Protein AF-A0A5E4XSA2-F1 (afdb_monomer_lite)

Radius of gyration: 16.13 Å; chains: 1; bounding box: 38×31×33 Å

Structure (mmCIF, N/CA/C/O backbone):
data_AF-A0A5E4XSA2-F1
#
_entry.id   AF-A0A5E4XSA2-F1
#
loop_
_atom_site.group_PDB
_atom_site.id
_atom_site.type_symbol
_atom_site.label_atom_id
_atom_site.label_alt_id
_atom_site.label_comp_id
_atom_site.label_asym_id
_atom_site.label_entity_id
_atom_site.label_seq_id
_atom_site.pdbx_PDB_ins_code
_atom_site.Cartn_x
_atom_site.Cartn_y
_atom_site.Cartn_z
_atom_site.occupancy
_atom_site.B_iso_or_equiv
_atom_site.auth_seq_id
_atom_site.auth_comp_id
_atom_site.auth_asym_id
_atom_site.auth_atom_id
_atom_site.pdbx_PDB_model_num
ATOM 1 N N . MET A 1 1 ? 2.275 11.623 12.401 1.00 42.44 1 MET A N 1
ATOM 2 C CA . MET A 1 1 ? 1.297 10.539 12.662 1.00 42.44 1 MET A CA 1
ATOM 3 C C . MET A 1 1 ? 1.670 9.330 11.808 1.00 42.44 1 MET A C 1
ATOM 5 O O . MET A 1 1 ? 1.731 9.476 10.596 1.00 42.44 1 MET A O 1
ATOM 9 N N . LYS A 1 2 ? 1.975 8.162 12.398 1.00 55.31 2 LYS A N 1
ATOM 10 C CA . LYS A 1 2 ? 2.214 6.925 11.625 1.00 55.31 2 LYS A CA 1
ATOM 11 C C . LYS A 1 2 ? 0.851 6.376 11.187 1.00 55.31 2 LYS A C 1
ATOM 13 O O . LYS A 1 2 ? 0.106 5.911 12.045 1.00 55.31 2 LYS A O 1
ATOM 18 N N . LYS A 1 3 ? 0.505 6.455 9.896 1.00 66.06 3 LYS A N 1
ATOM 19 C CA . LYS A 1 3 ? -0.675 5.763 9.342 1.00 66.06 3 LYS A CA 1
ATOM 20 C C . LYS A 1 3 ? -0.476 4.262 9.585 1.00 66.06 3 LYS A C 1
ATOM 22 O O . LYS A 1 3 ? 0.457 3.671 9.050 1.00 66.06 3 LYS A O 1
ATOM 27 N N . ARG A 1 4 ? -1.282 3.666 10.463 1.00 75.88 4 ARG A N 1
ATOM 28 C CA . ARG A 1 4 ? -1.319 2.215 10.679 1.00 75.88 4 ARG A CA 1
ATOM 29 C C . ARG A 1 4 ? -2.409 1.656 9.776 1.00 75.88 4 ARG A C 1
ATOM 31 O O . ARG A 1 4 ? -3.554 2.079 9.889 1.00 75.88 4 ARG A O 1
ATOM 38 N N . PHE A 1 5 ? -2.038 0.753 8.878 1.00 80.75 5 PHE A N 1
ATOM 39 C CA . PHE A 1 5 ? -2.996 -0.007 8.080 1.00 80.75 5 PHE A CA 1
ATOM 40 C C . PHE A 1 5 ? -3.525 -1.177 8.910 1.00 80.75 5 PHE A C 1
ATOM 42 O O . PHE A 1 5 ? -2.773 -1.764 9.692 1.00 80.75 5 PHE A O 1
ATOM 49 N N . SER A 1 6 ? -4.806 -1.505 8.759 1.00 87.12 6 SER A N 1
ATOM 50 C CA . SER A 1 6 ? -5.373 -2.721 9.343 1.00 87.12 6 SER A CA 1
ATOM 51 C C . SER A 1 6 ? -4.982 -3.956 8.527 1.00 87.12 6 SER A C 1
ATOM 53 O O . SER A 1 6 ? -4.663 -3.862 7.341 1.00 87.12 6 SER A O 1
ATOM 55 N N . GLU A 1 7 ? -5.042 -5.137 9.143 1.00 87.25 7 GLU 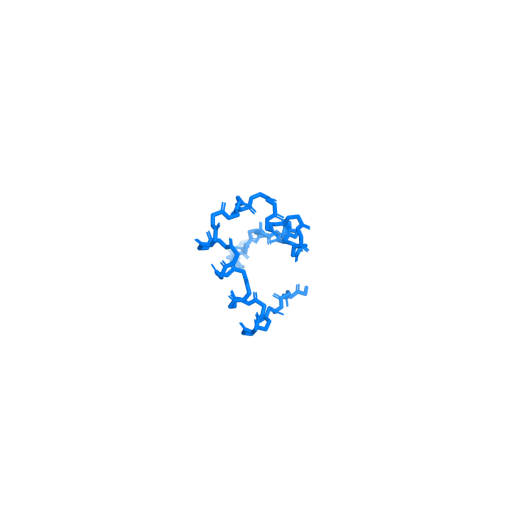A N 1
ATOM 56 C CA . GLU A 1 7 ? -4.746 -6.405 8.465 1.00 87.25 7 GLU A CA 1
ATOM 57 C C . GLU A 1 7 ? -5.638 -6.623 7.233 1.00 87.25 7 GLU A C 1
ATOM 59 O O . GLU A 1 7 ? -5.152 -7.000 6.170 1.00 87.25 7 GLU A O 1
ATOM 64 N N . GLN A 1 8 ? -6.923 -6.267 7.320 1.00 88.88 8 GLN A N 1
ATOM 65 C CA . GLN A 1 8 ? -7.840 -6.331 6.179 1.00 88.88 8 GLN A CA 1
ATOM 66 C C . GLN A 1 8 ? -7.415 -5.422 5.018 1.00 88.88 8 GLN A C 1
ATOM 68 O O . GLN A 1 8 ? -7.586 -5.803 3.861 1.00 88.88 8 GLN A O 1
ATOM 73 N N . GLN A 1 9 ? -6.848 -4.244 5.299 1.00 85.38 9 GLN A N 1
ATOM 74 C CA . GLN A 1 9 ? -6.335 -3.352 4.254 1.00 85.38 9 GLN A CA 1
ATOM 75 C C . GLN A 1 9 ? -5.089 -3.936 3.580 1.00 85.38 9 GLN A C 1
ATOM 77 O O . GLN A 1 9 ? -4.965 -3.865 2.359 1.00 85.38 9 GLN A O 1
ATOM 82 N N . ILE A 1 10 ? -4.200 -4.562 4.356 1.00 87.75 10 ILE A N 1
ATOM 83 C CA . ILE A 1 10 ? -3.000 -5.228 3.832 1.00 87.75 10 ILE A CA 1
ATOM 84 C C . ILE A 1 10 ? -3.400 -6.423 2.955 1.00 87.75 10 ILE A C 1
ATOM 86 O O . ILE A 1 10 ? -2.921 -6.553 1.831 1.00 87.75 10 ILE A O 1
ATOM 90 N N . LEU A 1 11 ? -4.328 -7.262 3.426 1.00 91.38 11 LEU A N 1
ATOM 91 C CA . LEU A 1 11 ? -4.832 -8.413 2.672 1.00 91.38 11 LEU A CA 1
ATOM 92 C C . LEU A 1 11 ? -5.569 -7.998 1.391 1.00 91.38 11 LEU A C 1
ATOM 94 O O . LEU A 1 11 ? -5.417 -8.653 0.362 1.00 91.38 11 LEU A O 1
ATOM 98 N N . GLY A 1 12 ? -6.349 -6.913 1.431 1.00 90.06 12 GLY A N 1
ATOM 99 C CA . GLY A 1 12 ? -6.999 -6.350 0.244 1.00 90.06 12 GLY A CA 1
ATOM 100 C C . GLY A 1 12 ? -5.984 -5.920 -0.815 1.00 90.06 12 GLY A C 1
ATOM 101 O O . GLY A 1 12 ? -6.108 -6.304 -1.975 1.00 90.06 12 GLY A O 1
ATOM 102 N N . PHE A 1 13 ? -4.929 -5.217 -0.393 1.00 87.88 13 PHE A N 1
ATOM 103 C CA . PHE A 1 13 ? -3.847 -4.793 -1.280 1.00 87.88 13 PHE A CA 1
ATOM 104 C C . PHE A 1 13 ? -3.127 -5.978 -1.935 1.00 87.88 13 PHE A C 1
ATOM 106 O O . PHE A 1 13 ? -2.921 -5.965 -3.148 1.00 87.88 13 PHE A O 1
ATOM 113 N N . LEU A 1 14 ? -2.775 -7.010 -1.157 1.00 91.06 14 LEU A N 1
ATOM 114 C CA . LEU A 1 14 ? -2.105 -8.204 -1.686 1.00 91.06 14 LEU A CA 1
ATOM 115 C C . LEU A 1 14 ? -2.970 -8.913 -2.734 1.00 91.06 14 LEU A C 1
ATOM 117 O O . LEU A 1 14 ? -2.472 -9.219 -3.812 1.00 91.06 14 LEU A O 1
ATOM 121 N N . LYS A 1 15 ? -4.274 -9.078 -2.477 1.00 92.94 15 LYS A N 1
ATOM 122 C CA . LYS A 1 15 ? -5.204 -9.681 -3.445 1.00 92.94 15 LYS A CA 1
ATOM 123 C C . LYS A 1 15 ? -5.312 -8.885 -4.742 1.00 92.94 15 LYS A C 1
ATOM 125 O O . LYS A 1 15 ? -5.348 -9.475 -5.817 1.00 92.94 15 LYS A O 1
ATOM 130 N N . GLU A 1 16 ? -5.392 -7.557 -4.667 1.00 90.44 16 GLU A N 1
ATOM 131 C CA . GLU A 1 16 ? -5.461 -6.731 -5.878 1.00 90.44 16 GLU A CA 1
ATOM 132 C C . GLU A 1 16 ? -4.137 -6.768 -6.664 1.00 90.44 16 GLU A C 1
ATOM 134 O O . GLU A 1 16 ? -4.161 -6.792 -7.895 1.00 90.44 16 GLU A O 1
ATOM 139 N N . ALA A 1 17 ? -2.991 -6.833 -5.977 1.00 89.19 17 ALA A N 1
ATOM 140 C CA . ALA A 1 17 ? -1.688 -7.012 -6.614 1.00 89.19 17 ALA A CA 1
ATOM 141 C C . ALA A 1 17 ? -1.559 -8.390 -7.293 1.00 89.19 17 ALA A C 1
ATOM 143 O O . ALA A 1 17 ? -1.111 -8.466 -8.436 1.00 89.19 17 ALA A O 1
ATOM 144 N N . GLU A 1 18 ? -2.006 -9.467 -6.637 1.00 91.69 18 GLU A N 1
ATOM 145 C CA . GLU A 1 18 ? -2.047 -10.826 -7.204 1.00 91.69 18 GLU A CA 1
ATOM 146 C C . GLU A 1 18 ? -3.007 -10.940 -8.394 1.00 91.69 18 GLU A C 1
ATOM 148 O O . GLU A 1 18 ? -2.728 -11.663 -9.348 1.00 91.69 18 GLU A O 1
ATOM 153 N N . ALA A 1 19 ? -4.100 -10.173 -8.396 1.00 93.12 19 ALA A N 1
ATOM 154 C CA . ALA A 1 19 ? -5.006 -10.058 -9.538 1.00 93.12 19 ALA A CA 1
ATOM 155 C C . ALA A 1 19 ? -4.384 -9.322 -10.746 1.00 93.12 19 ALA A C 1
ATOM 157 O O . ALA A 1 19 ? -5.052 -9.128 -11.761 1.00 93.12 19 ALA A O 1
ATOM 158 N N . GLY A 1 20 ? -3.119 -8.896 -10.647 1.00 93.19 20 GLY A N 1
ATOM 159 C CA . GLY A 1 20 ? -2.386 -8.213 -11.709 1.00 93.19 20 GLY A CA 1
ATOM 160 C C . GLY A 1 20 ? -2.624 -6.705 -11.755 1.00 93.19 20 GLY A C 1
ATOM 161 O O . GLY A 1 20 ? -2.273 -6.065 -12.748 1.00 93.19 20 GLY A O 1
ATOM 162 N N . MET A 1 21 ? -3.217 -6.109 -10.712 1.00 90.81 21 MET A N 1
ATOM 163 C CA . MET A 1 21 ? -3.422 -4.664 -10.681 1.00 90.81 21 MET A CA 1
ATOM 164 C C . MET A 1 21 ? -2.070 -3.949 -10.496 1.00 90.81 21 MET A C 1
ATOM 166 O O . MET A 1 21 ? -1.309 -4.279 -9.583 1.00 90.81 21 MET A O 1
ATOM 170 N N . PRO A 1 22 ? -1.742 -2.947 -11.332 1.00 88.50 22 PRO A N 1
ATOM 171 C CA . PRO A 1 22 ? -0.471 -2.248 -11.227 1.00 88.50 22 PRO A CA 1
ATOM 172 C C . PRO A 1 22 ? -0.374 -1.480 -9.905 1.00 88.50 22 PRO A C 1
ATOM 174 O O . PRO A 1 22 ? -1.278 -0.733 -9.530 1.00 88.50 22 PRO A O 1
ATOM 177 N N . VAL A 1 23 ? 0.779 -1.591 -9.240 1.00 83.56 23 VAL A N 1
ATOM 178 C CA . VAL A 1 23 ? 1.062 -0.951 -7.939 1.00 83.56 23 VAL A CA 1
ATOM 179 C C . VAL A 1 23 ? 0.769 0.551 -7.952 1.00 83.56 23 VAL A C 1
ATOM 181 O O . VAL A 1 23 ? 0.267 1.092 -6.974 1.00 83.56 23 VAL A O 1
ATOM 184 N N . LYS A 1 24 ? 1.005 1.232 -9.081 1.00 83.00 24 LYS A N 1
ATOM 185 C CA . LYS A 1 24 ? 0.699 2.661 -9.248 1.00 83.00 24 LYS A CA 1
ATOM 186 C C . LYS A 1 24 ? -0.786 2.977 -9.031 1.00 83.00 24 LYS A C 1
ATOM 188 O O . LYS A 1 24 ? -1.106 3.984 -8.404 1.00 83.00 24 LYS A O 1
ATOM 193 N N . GLU A 1 25 ? -1.679 2.119 -9.514 1.00 85.31 25 GLU A N 1
ATOM 194 C CA . GLU A 1 25 ? -3.123 2.275 -9.324 1.00 85.31 25 GLU A CA 1
ATOM 195 C C . GLU A 1 25 ? -3.529 1.920 -7.891 1.00 85.31 25 GLU A C 1
ATOM 197 O O . GLU A 1 25 ? -4.334 2.632 -7.293 1.00 85.31 25 GLU A O 1
ATOM 202 N N . LEU A 1 26 ? -2.901 0.907 -7.286 1.00 85.69 26 LEU A N 1
ATOM 203 C CA . LEU A 1 26 ? -3.108 0.586 -5.871 1.00 85.69 26 LEU A CA 1
ATOM 204 C C . LEU A 1 26 ? -2.696 1.741 -4.951 1.00 85.69 26 LEU A C 1
ATOM 206 O O . LEU A 1 26 ? -3.449 2.100 -4.048 1.00 85.69 26 LEU A O 1
ATOM 210 N N . CYS A 1 27 ? -1.554 2.382 -5.209 1.00 83.06 27 CYS A N 1
ATOM 211 C CA . CYS A 1 27 ? -1.100 3.546 -4.448 1.00 83.06 27 CYS A CA 1
ATOM 212 C C . CYS A 1 27 ? -2.090 4.716 -4.525 1.00 83.06 27 CYS A C 1
ATOM 214 O O . CYS A 1 27 ? -2.347 5.370 -3.511 1.00 83.06 27 CYS A O 1
ATOM 216 N N . ARG A 1 28 ? -2.692 4.944 -5.703 1.00 83.62 28 ARG A N 1
ATOM 217 C CA . ARG A 1 28 ? -3.730 5.969 -5.901 1.00 83.62 28 ARG A CA 1
ATOM 218 C C . ARG A 1 28 ? -5.036 5.617 -5.193 1.00 83.62 28 ARG A C 1
ATOM 220 O O . ARG A 1 28 ? -5.600 6.485 -4.536 1.00 83.62 28 ARG A O 1
ATOM 227 N N . LYS A 1 29 ? -5.503 4.367 -5.300 1.00 81.31 29 LYS A N 1
ATOM 228 C CA . LYS A 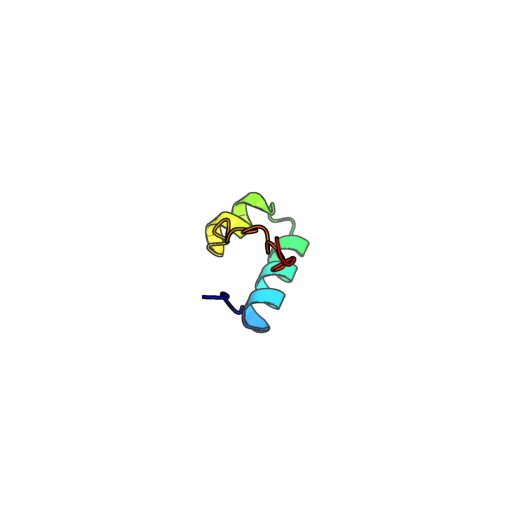1 29 ? -6.765 3.909 -4.689 1.00 81.31 29 LYS A CA 1
ATOM 229 C C . LYS A 1 29 ? -6.698 3.876 -3.164 1.00 81.31 29 LYS A C 1
ATOM 231 O O . LYS A 1 29 ? -7.647 4.288 -2.507 1.00 81.31 29 LYS A O 1
ATOM 236 N N . HIS A 1 30 ? -5.579 3.422 -2.603 1.00 79.56 30 HIS A N 1
ATOM 237 C CA . HIS A 1 30 ? -5.415 3.248 -1.154 1.00 79.56 30 HIS A CA 1
ATOM 238 C C . HIS A 1 30 ? -4.835 4.476 -0.447 1.00 79.56 30 HIS A C 1
ATOM 240 O O . HIS A 1 30 ? -4.631 4.454 0.767 1.00 79.56 30 HIS A O 1
ATOM 246 N N . GLY A 1 31 ? -4.582 5.567 -1.178 1.00 73.06 31 GLY A N 1
ATOM 247 C CA . GLY A 1 31 ? -4.073 6.803 -0.587 1.00 73.06 31 GLY A CA 1
ATOM 248 C C . GLY A 1 31 ? -2.735 6.590 0.120 1.00 73.06 31 GLY A C 1
ATOM 249 O O . GLY A 1 31 ? -2.512 7.150 1.206 1.00 73.06 31 GLY A O 1
ATOM 250 N N . PHE A 1 32 ? -1.866 5.771 -0.489 1.00 70.44 32 PHE A N 1
ATOM 251 C CA . PHE A 1 32 ? -0.442 5.739 -0.172 1.00 70.44 32 PHE A CA 1
ATOM 252 C C . PHE A 1 32 ? 0.136 7.088 -0.597 1.00 70.44 32 PHE A C 1
ATOM 254 O O . PHE A 1 32 ? 0.692 7.249 -1.679 1.00 70.44 32 PHE A O 1
ATOM 261 N N . SER A 1 33 ? -0.074 8.097 0.244 1.00 56.69 33 SER A N 1
ATOM 262 C CA . SER A 1 33 ? 0.722 9.312 0.202 1.00 56.69 33 SER A CA 1
ATOM 263 C C . SER A 1 33 ? 2.175 8.909 0.414 1.00 56.69 33 SER A C 1
ATOM 265 O O . SER A 1 33 ? 2.441 7.952 1.149 1.00 56.69 33 SER A O 1
ATOM 267 N N . ASP A 1 34 ? 3.096 9.643 -0.199 1.00 51.56 34 ASP A N 1
ATOM 268 C CA . ASP A 1 34 ? 4.520 9.605 0.106 1.00 51.56 34 ASP A CA 1
ATOM 269 C C . ASP A 1 34 ? 4.716 10.057 1.563 1.00 51.56 34 ASP A C 1
ATOM 271 O O . ASP A 1 34 ? 5.079 11.178 1.892 1.00 51.56 34 ASP A O 1
ATOM 275 N N . ALA A 1 35 ? 4.351 9.200 2.510 1.00 51.28 35 ALA A N 1
ATOM 276 C CA . ALA A 1 35 ? 4.540 9.472 3.914 1.00 51.28 35 ALA A CA 1
ATOM 277 C C . ALA A 1 35 ? 6.041 9.380 4.154 1.00 51.28 35 ALA A C 1
ATOM 279 O O . ALA A 1 35 ? 6.593 8.290 4.297 1.00 51.28 35 ALA A O 1
ATOM 280 N N . GLY A 1 36 ? 6.653 10.564 4.109 1.00 53.16 36 GLY A N 1
ATOM 281 C CA . GLY A 1 36 ? 8.066 10.843 4.208 1.00 53.16 36 GLY A CA 1
ATOM 282 C C . GLY A 1 36 ? 8.825 9.820 5.033 1.00 53.16 36 GLY A C 1
ATOM 283 O O . GLY A 1 36 ? 8.662 9.711 6.251 1.00 53.16 36 GLY A O 1
ATOM 284 N N . VAL A 1 37 ? 9.767 9.173 4.358 1.00 48.34 37 VAL A N 1
ATOM 285 C CA . VAL A 1 37 ? 11.105 9.001 4.912 1.00 48.34 37 VAL A CA 1
ATOM 286 C C . VAL A 1 37 ? 11.618 10.411 5.240 1.00 48.34 37 VAL A C 1
ATOM 288 O O . VAL A 1 37 ? 12.334 11.051 4.481 1.00 48.34 37 VAL A O 1
ATOM 291 N N . ALA A 1 38 ? 11.156 10.960 6.365 1.00 51.06 38 ALA A N 1
ATOM 292 C CA . ALA A 1 38 ? 11.914 11.976 7.058 1.00 51.06 38 ALA A CA 1
ATOM 293 C C . ALA A 1 38 ? 13.170 11.238 7.531 1.00 51.06 38 ALA A C 1
ATOM 295 O O . ALA A 1 38 ? 13.022 10.213 8.211 1.00 51.06 38 ALA A O 1
ATOM 296 N N . PRO A 1 39 ? 14.379 11.665 7.130 1.00 51.62 39 PRO A N 1
ATOM 297 C CA . PRO A 1 39 ? 15.587 11.087 7.681 1.00 51.62 39 PRO A CA 1
ATOM 298 C C . PRO A 1 39 ? 15.472 11.215 9.197 1.00 51.62 39 PRO A C 1
ATOM 300 O O . PRO A 1 39 ? 15.357 12.316 9.737 1.00 51.62 39 PRO A O 1
ATOM 303 N N . VAL A 1 40 ? 15.418 10.074 9.879 1.00 56.12 40 VAL A N 1
ATOM 304 C CA . VAL A 1 40 ? 15.692 10.023 11.307 1.00 56.12 40 VAL A CA 1
ATOM 305 C C . VAL A 1 40 ? 17.133 10.484 11.428 1.00 56.12 40 VAL A C 1
ATOM 307 O O . VAL A 1 40 ? 18.049 9.717 11.170 1.00 56.12 40 VAL A O 1
ATOM 310 N N . ILE A 1 41 ? 17.338 11.772 11.684 1.00 57.72 41 ILE A N 1
ATOM 311 C CA . ILE A 1 41 ? 18.639 12.263 12.115 1.00 57.72 41 ILE A CA 1
ATOM 312 C C . ILE A 1 41 ? 18.767 11.688 13.526 1.00 57.72 41 ILE A C 1
ATOM 314 O O . ILE A 1 41 ? 17.983 12.094 14.392 1.00 57.72 41 ILE A O 1
ATOM 318 N N . PRO A 1 42 ? 19.612 10.668 13.770 1.00 59.78 42 PRO A N 1
ATOM 319 C CA . PRO A 1 42 ? 19.900 10.305 15.139 1.00 59.78 42 PRO A CA 1
ATOM 320 C C . PRO A 1 42 ? 20.539 11.539 15.768 1.00 59.78 42 PRO A C 1
ATOM 322 O O . PRO A 1 42 ? 21.423 12.157 15.178 1.00 59.78 42 PRO A O 1
ATOM 325 N N . ASP A 1 43 ? 20.039 11.922 16.932 1.00 59.97 43 ASP A N 1
ATOM 326 C CA . ASP A 1 43 ? 20.698 12.868 17.816 1.00 59.97 43 ASP A CA 1
ATOM 327 C C . ASP A 1 43 ? 22.114 12.336 18.100 1.00 59.97 43 ASP A C 1
ATOM 329 O O . ASP A 1 43 ? 22.322 11.469 18.946 1.00 59.97 43 ASP A O 1
ATOM 333 N N . THR A 1 44 ? 23.091 12.755 17.297 1.00 58.75 44 THR A N 1
ATOM 334 C CA . THR A 1 44 ? 24.510 12.543 17.565 1.00 58.75 44 THR A CA 1
ATOM 335 C C . THR A 1 44 ? 25.080 13.855 18.065 1.00 58.75 44 THR A C 1
ATOM 337 O O . THR A 1 44 ? 25.487 14.706 17.283 1.00 58.75 44 THR A O 1
ATOM 340 N N . ALA A 1 45 ? 25.055 13.978 19.390 1.00 55.72 45 ALA A N 1
ATOM 341 C CA . ALA A 1 45 ? 26.198 14.331 20.220 1.00 55.72 45 ALA A CA 1
ATOM 342 C C . ALA A 1 45 ? 27.037 15.562 19.812 1.00 55.72 45 ALA A C 1
ATOM 344 O O . ALA A 1 45 ? 27.877 15.501 18.923 1.00 55.72 45 ALA A O 1
ATOM 345 N N . SER A 1 46 ? 26.923 16.606 20.638 1.00 55.38 46 SER A N 1
ATOM 346 C CA . SER A 1 46 ? 28.059 17.210 21.351 1.00 55.38 46 SER A CA 1
ATOM 347 C C . SER A 1 46 ? 29.288 17.635 20.524 1.00 55.38 46 SER A C 1
ATOM 349 O O . SER A 1 46 ? 30.264 16.890 20.443 1.00 55.38 46 SER A O 1
ATOM 351 N N . HIS A 1 47 ? 29.318 18.902 20.105 1.00 47.69 47 HIS A N 1
ATOM 352 C CA . HIS A 1 47 ? 30.338 19.862 20.560 1.00 47.69 47 HIS A CA 1
ATOM 353 C C . HIS A 1 47 ? 29.806 21.292 20.436 1.00 47.69 47 HIS A C 1
ATOM 355 O O . HIS A 1 47 ? 29.271 21.618 19.353 1.00 47.69 47 HIS A O 1
#

InterPro domains:
  IPR002514 Transposase IS3/IS911family [PF01527] (2-35)

pLDDT: mean 73.84, std 16.32, range [42.44, 93.19]

Sequence (47 aa):
MKKRFSEQQILGFLKEAEAGMPVKELCRKHGFSDAGVAPVIPDTASH

Secondary structure (DSSP, 8-state):
---PPPHHHHHHHHHHHHTT--HHHHHHHTT----------------

Foldseek 3Di:
DPDDDDPVLVVVLVVCVVVVNDVVVVCVVVVVDPPDPPPPPPPDDDD

Organism: NCBI:txid2508298

=== Feature glossary ===
A reading guide for the features in this record.

Start from the sequence.

  · Sequence gives the chain of amino acids in standard one-letter code (A=alanine, C=cysteine, …, Y=tyrosine), read N→C. It is the only feature that is directly encoded by the gene; all str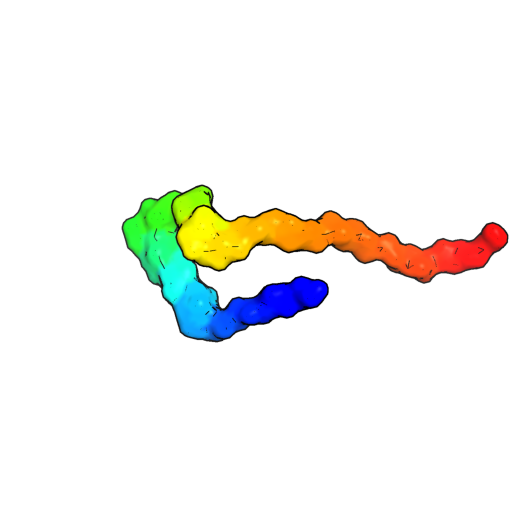uctural features are derived from the folded form of this sequence.

Fold it, and you get atomic coordinates and the backbone conformation that goes with them.

  · Structure coordinates are given as an mmCIF _atom_site loop: one row per atom with element, residue name, chain id, sequence number, and x/y/z position in Å. Only the four main-chain atoms per residue are included here; side chains are omitted to keep the record compact.

  · Backbone dihedral angles. Every residue except chain termini has a φ (preceding-C → N → Cα → C) and a ψ (N → Cα → C → next-N). They are reported in degrees following the IUPAC sign convention. Secondary structure is essentially a statement about which (φ, ψ) basin each residue occupies.

  · Eight-state secondary structure (DSSP): H is the canonical α-helix, G the tighter 3₁₀-helix, I the wider π-helix; E/B are β-structure, T and S are turns and bends, and '-' is everything else. DSSP derives these from the pattern of main-chain N–H···O=C hydrogen bonds, not from the sequence.

  · SS3 is a coarse helix/strand/coil call (letters a/b/c) made by the P-SEA algorithm from inter-Cα distances and dihedrals. It is less detailed than DSSP but needs only Cα positions.

Summarize the fold with a handful of shape descriptors and a per-residue structural alphabet.

  · Radius of gyration (Rg)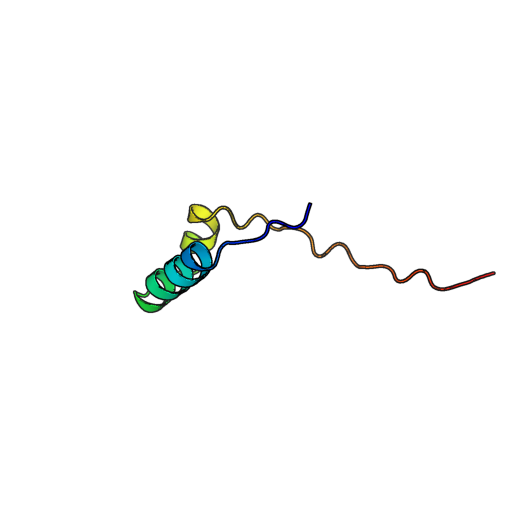 is the root-mean-square distance of Cα atoms from their centroid — a single number for overall size and compactness. A globular domain of N residues has Rg ≈ 2.2·N^0.38 Å; an extended or disordered chain has a much larger Rg. The Cα contact count is the number of residue pairs whose Cα atoms are within 8 Å and are more than four positions apart in sequence — a standard proxy for tertiary packing density. The bounding box is the smallest axis-aligned box enclosing all Cα atoms.

  · 3Di is Foldseek's structural alphabet. Each residue is assigned one of twenty discrete states based on how its Cα sits relative to its spatial (not sequential) neighbors. Aligning 3Di strings finds structural homologs roughly as well as full 3D superposition, but orders of magnitude faster.

  · Solvent-accessible surface area (SASA) is the area in Å² traced out by the centre of a 1.4 Å probe sphere (a water molecule) rolled over the protein's van der Waals surface (Shrake–Rupley / Lee–Richards construction). Buried residues have near-zero SASA; fully exposed residues can exceed 200 Å². The total SASA scales roughly with the number of surface residues.

Ask how reliable the model is.

  · For AlphaFold models, the B-factor field carries pLDDT — the model's own estimate of local accuracy on a 0–100 scale. Regions with pLDDT<50 should be treated as essentially unmodeled; they often correspond to intrinsically disordered segments.

  · For experimental (PDB) structures, the B-factor (temperature factor) quantifies the positional spread of each atom in the crystal — a combination of thermal vibration and static disorder — in units of Å². High B-factors mark flexible loops or poorly resolved regions; low B-factors mark the rigid, well-ordered core.

  · Predicted Aligned Error (PAE) is an AlphaFold confidence matrix: entry (i, j) is the expected error in the position of residue j, in ångströms, when the prediction is superimposed on the true structure at residue i. Low PAE within a block of residues means that block is internally rigid and well-predicted; high PAE between two blocks means their relative plac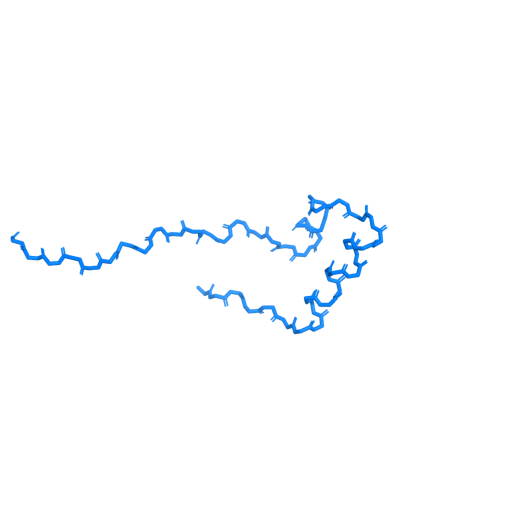ement is uncertain even if each block individually is confident.

Place 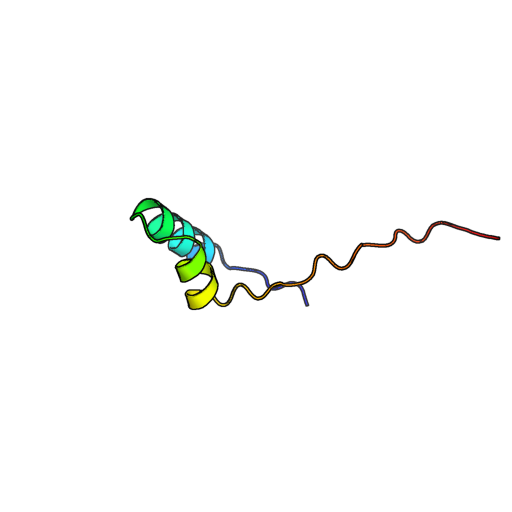it in context: what it resembles, what it is annotated as, and how it looks.

  · Structural nearest neighbors (via Foldseek easy-search vs the PDB). Reported per hit: target PDB id, E-value, and alignment TM-score. A TM-score above ~0.5 is the conventional threshold for 'same fold'.

  · Functional annotations link the protein to curated databases. InterPro entries identify conserved domains and families by matching the sequence against member-database signatures (Pfam, PROSITE, CDD, …). Gene Ontology (GO) terms describe molecular function, biological process, and cellular component in a controlled vocabulary. CATH places the structure in a hierarchical fold classification (Class/Architecture/Topology/Homologous-superfamily). The organism is the source species.

  · The contact map is a binary N×N matrix image: pixel (i, j) is dark where Cα_i and Cα_j are within 8 Å and |i−j|>4. Because the |i−j|>4 filter removes local helical contacts, off-diagonal stripes parallel to the main diagonal indicate parallel β-sheets; stripes perpendicular to it indicate antiparallel β-sheets. The Ramachandran plot scatters every residue's (φ, ψ) pair against the sterically allowed regions. The PAE heatmap renders the predicted-aligned-error matrix.

  · Six rendered views show the 3D structure from the faces of a cube — i.e. along ±x, ±y, ±z. Rendering representation is drawn randomly per protein from cartoon (secondary-structure ribbons), sticks (backbone bonds), or molecular surface; coloring is either N→C rainbow (blue at the N-terminus through red at the C-terminus) or one color per chain.